Protein AF-A0A8J7ARJ3-F1 (afdb_monomer_lite)

Sequence (55 aa):
MLDSLSERLIQESLERISQLTLMMNAHRLSTIVRVDKVVMLEQGCIVEQGRLKSY

Foldseek 3Di:
DPDPVNLVVVVVVVVVPPPDDDDDDDPDCVSDPPDQKDFDDDPNDTPDIDGPDDD

Radius of gyration: 12.9 Å; chains: 1; bounding box: 30×22×24 Å

Secondary structure (DSSP, 8-state):
---HHHHHHHHHHHHT--SS------SSGGG--S-S-EEEEETTEEEEEE-----

Structure (mmCIF, N/CA/C/O backbone):
data_AF-A0A8J7ARJ3-F1
#
_entry.id   AF-A0A8J7ARJ3-F1
#
loop_
_atom_site.group_PDB
_atom_site.id
_atom_site.type_symbol
_atom_site.label_atom_id
_atom_site.label_alt_id
_atom_site.label_comp_id
_atom_site.label_asym_id
_atom_site.label_entity_id
_atom_site.label_seq_id
_atom_site.pdbx_PDB_ins_code
_atom_site.Cartn_x
_atom_site.Cartn_y
_atom_site.Cartn_z
_atom_site.occupancy
_atom_site.B_iso_or_equiv
_atom_site.auth_seq_id
_atom_site.auth_comp_id
_atom_site.auth_asym_id
_atom_site.auth_atom_id
_atom_site.pdbx_PDB_model_num
ATOM 1 N N . MET A 1 1 ? 4.699 14.374 -17.075 1.00 50.03 1 MET A N 1
ATOM 2 C CA . MET A 1 1 ? 4.838 13.028 -17.660 1.00 50.03 1 MET A CA 1
ATOM 3 C C . MET A 1 1 ? 6.110 12.461 -17.061 1.00 50.03 1 MET A C 1
ATOM 5 O O . MET A 1 1 ? 7.173 12.967 -17.384 1.00 50.03 1 MET A O 1
ATOM 9 N N . LEU A 1 2 ? 5.994 11.594 -16.051 1.00 52.75 2 LEU A N 1
ATOM 10 C CA . LEU A 1 2 ? 7.165 10.921 -15.484 1.00 52.75 2 LEU A CA 1
ATOM 11 C C . LEU A 1 2 ? 7.700 9.971 -16.556 1.00 52.75 2 LEU A C 1
ATOM 13 O O . LEU A 1 2 ? 6.920 9.285 -17.215 1.00 52.75 2 LEU A O 1
ATOM 17 N N . ASP A 1 3 ? 9.007 10.014 -16.775 1.00 77.88 3 ASP A N 1
ATOM 18 C CA . ASP A 1 3 ? 9.688 9.148 -17.726 1.00 77.88 3 ASP A CA 1
ATOM 19 C C . ASP A 1 3 ? 9.486 7.680 -17.307 1.00 77.88 3 ASP A C 1
ATOM 21 O O . ASP A 1 3 ? 9.574 7.353 -16.119 1.00 77.88 3 ASP A O 1
ATOM 25 N N . SER A 1 4 ? 9.174 6.786 -18.248 1.00 75.69 4 SER A N 1
ATOM 26 C CA . SER A 1 4 ? 8.824 5.388 -17.943 1.00 75.69 4 SER A CA 1
ATOM 27 C C . SER A 1 4 ? 9.952 4.627 -17.231 1.00 75.69 4 SER A C 1
ATOM 29 O O . SER A 1 4 ? 9.694 3.651 -16.523 1.00 75.69 4 SER A O 1
ATOM 31 N N . LEU A 1 5 ? 11.202 5.082 -17.382 1.00 80.38 5 LEU A N 1
ATOM 32 C CA . L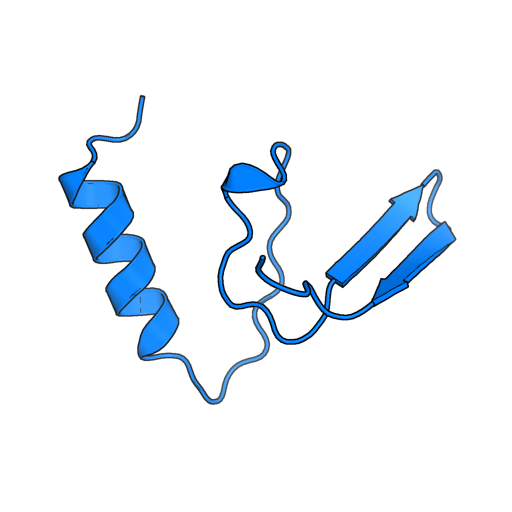EU A 1 5 ? 12.345 4.579 -16.622 1.00 80.38 5 LEU A CA 1
ATOM 33 C C . LEU A 1 5 ? 12.242 4.959 -15.137 1.00 80.38 5 LEU A C 1
ATOM 35 O O . LEU A 1 5 ? 12.442 4.116 -14.262 1.00 80.38 5 LEU A O 1
ATOM 39 N N . SER A 1 6 ? 11.900 6.218 -14.848 1.00 78.56 6 SER A N 1
ATOM 40 C CA . SER A 1 6 ? 11.722 6.709 -13.479 1.00 78.56 6 SER A CA 1
ATOM 41 C C . SER A 1 6 ? 10.573 5.993 -12.774 1.00 78.56 6 SER A C 1
ATOM 43 O O . SER A 1 6 ? 10.702 5.640 -11.605 1.00 78.56 6 SER A O 1
ATOM 45 N N . GLU A 1 7 ? 9.478 5.722 -13.485 1.00 77.56 7 GLU A N 1
ATOM 46 C CA . GLU A 1 7 ? 8.321 5.009 -12.931 1.00 77.56 7 GLU A CA 1
ATOM 47 C C . GLU A 1 7 ? 8.678 3.562 -12.546 1.00 77.56 7 GLU A C 1
ATOM 49 O O . GLU A 1 7 ? 8.372 3.132 -11.433 1.00 77.56 7 GLU A O 1
ATOM 54 N N . ARG A 1 8 ? 9.445 2.853 -13.392 1.00 78.81 8 ARG A N 1
ATOM 55 C CA . ARG A 1 8 ? 9.966 1.509 -13.076 1.00 78.81 8 ARG A CA 1
ATOM 56 C C . ARG A 1 8 ? 10.885 1.494 -11.859 1.00 78.81 8 ARG A C 1
ATOM 58 O O . ARG A 1 8 ? 10.727 0.633 -10.999 1.00 78.81 8 ARG A O 1
ATOM 65 N N . LEU A 1 9 ? 11.818 2.443 -11.761 1.00 80.44 9 LEU A N 1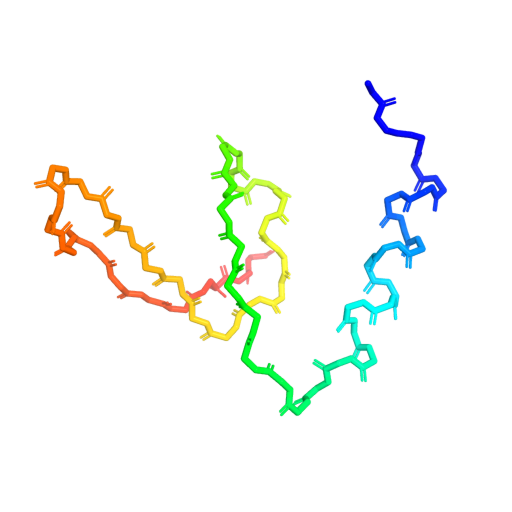
ATOM 66 C CA . LEU A 1 9 ? 12.752 2.521 -10.629 1.00 80.44 9 LEU A CA 1
ATOM 67 C C . LEU A 1 9 ? 12.030 2.780 -9.300 1.00 80.44 9 LEU A C 1
ATOM 69 O O . LEU A 1 9 ? 12.401 2.213 -8.267 1.00 80.44 9 LEU A O 1
ATOM 73 N N . ILE A 1 10 ? 10.980 3.606 -9.323 1.00 77.00 10 ILE A N 1
ATOM 74 C CA . ILE A 1 10 ? 10.116 3.828 -8.157 1.00 77.00 10 ILE A CA 1
ATOM 75 C C . ILE A 1 10 ? 9.409 2.519 -7.786 1.00 77.00 10 ILE A C 1
ATOM 77 O O . ILE A 1 10 ? 9.424 2.131 -6.619 1.00 77.00 10 ILE A O 1
ATOM 81 N N . GLN A 1 11 ? 8.862 1.800 -8.767 1.00 72.75 11 GLN A N 1
ATOM 82 C CA . GLN A 1 11 ? 8.177 0.527 -8.540 1.00 72.75 11 GLN A CA 1
ATOM 83 C C . GLN A 1 11 ? 9.100 -0.550 -7.948 1.00 72.75 11 GLN A C 1
ATOM 85 O O . GLN A 1 11 ? 8.753 -1.152 -6.935 1.00 72.75 11 GLN A O 1
ATOM 90 N N . GLU A 1 12 ? 10.311 -0.726 -8.482 1.00 79.56 12 GLU A N 1
ATOM 91 C CA . GLU A 1 12 ? 11.311 -1.664 -7.939 1.00 79.56 12 GLU A CA 1
ATOM 92 C C . GLU A 1 12 ? 11.786 -1.297 -6.524 1.00 79.56 12 GLU A C 1
ATOM 94 O O . GLU A 1 12 ? 12.217 -2.156 -5.747 1.00 79.56 12 GLU A O 1
ATOM 99 N N . SER A 1 13 ? 11.773 -0.008 -6.187 1.00 74.81 13 SER A N 1
ATOM 100 C CA . SER A 1 13 ? 12.129 0.459 -4.846 1.00 74.81 13 SER A CA 1
ATOM 101 C C . SER A 1 13 ? 11.006 0.169 -3.851 1.00 74.81 13 SER A C 1
ATOM 103 O O . SER A 1 13 ? 11.285 -0.286 -2.744 1.00 74.81 13 SER A O 1
ATOM 105 N N . LEU A 1 14 ? 9.746 0.353 -4.260 1.00 70.94 14 LEU A N 1
ATOM 106 C CA . LEU A 1 14 ? 8.572 0.005 -3.456 1.00 70.94 14 LEU A CA 1
ATOM 107 C C . LEU A 1 14 ? 8.454 -1.510 -3.228 1.00 70.94 14 LEU A C 1
ATOM 109 O O . LEU A 1 14 ? 8.127 -1.924 -2.122 1.00 70.94 14 LEU A O 1
ATOM 113 N N . GLU A 1 15 ? 8.797 -2.345 -4.214 1.00 70.81 15 GLU A N 1
ATOM 114 C CA . GLU A 1 15 ? 8.777 -3.814 -4.067 1.00 70.81 15 GLU A CA 1
ATOM 115 C C . GLU A 1 15 ? 9.759 -4.342 -3.014 1.00 70.81 15 GLU A C 1
ATOM 117 O O . GLU A 1 15 ? 9.507 -5.366 -2.378 1.00 70.81 15 GLU A O 1
ATOM 122 N N . ARG A 1 16 ? 10.869 -3.632 -2.785 1.00 65.75 16 ARG A N 1
ATOM 123 C CA . ARG A 1 16 ? 11.838 -3.973 -1.732 1.00 65.75 16 ARG A CA 1
ATOM 124 C C . ARG A 1 16 ? 11.349 -3.617 -0.329 1.00 65.75 16 ARG A C 1
ATOM 126 O O . ARG A 1 16 ? 11.905 -4.102 0.655 1.00 65.75 16 ARG A O 1
ATOM 133 N N . ILE A 1 17 ? 10.297 -2.811 -0.224 1.00 64.69 17 ILE A N 1
ATOM 134 C CA . ILE A 1 17 ? 9.681 -2.404 1.034 1.00 64.69 17 ILE A CA 1
ATOM 135 C C . ILE A 1 17 ? 8.529 -3.376 1.339 1.00 64.69 17 ILE A C 1
ATOM 137 O O . ILE A 1 17 ? 7.356 -3.038 1.243 1.00 64.69 17 ILE A O 1
ATOM 141 N N . SER A 1 18 ? 8.853 -4.622 1.691 1.00 56.66 18 SER A N 1
ATOM 142 C CA . SER A 1 18 ? 7.840 -5.653 1.990 1.00 56.66 18 SER A CA 1
ATOM 143 C C . SER A 1 18 ? 7.394 -5.688 3.458 1.00 56.66 18 SER A C 1
ATOM 145 O O . SER A 1 18 ? 6.454 -6.400 3.801 1.00 56.66 18 SER A O 1
ATOM 147 N N . GLN A 1 19 ? 8.052 -4.922 4.339 1.00 59.69 19 GLN A N 1
ATOM 148 C CA . GLN A 1 19 ? 7.772 -4.902 5.783 1.00 59.69 19 GLN A CA 1
ATOM 149 C C . GLN A 1 19 ? 7.280 -3.550 6.321 1.00 59.69 19 GLN A C 1
ATOM 151 O O . GLN A 1 19 ? 7.122 -3.405 7.532 1.00 59.69 19 GLN A O 1
ATOM 156 N N . LEU A 1 20 ? 7.025 -2.556 5.463 1.00 59.06 20 LEU A N 1
ATOM 157 C CA . LEU A 1 20 ? 6.474 -1.263 5.892 1.00 59.06 20 LEU A CA 1
ATOM 158 C C . LEU A 1 20 ? 5.034 -1.104 5.408 1.00 59.06 20 LEU A C 1
ATOM 160 O O . LEU A 1 20 ? 4.668 -1.550 4.325 1.00 59.06 20 LEU A O 1
ATOM 164 N N . THR A 1 21 ? 4.212 -0.431 6.212 1.00 61.91 21 THR A N 1
ATOM 165 C CA . THR A 1 21 ? 2.874 -0.013 5.781 1.00 61.91 21 THR A CA 1
ATOM 166 C C . THR A 1 21 ? 3.004 1.234 4.913 1.00 61.91 21 THR A C 1
ATOM 168 O O . THR A 1 21 ? 3.363 2.302 5.407 1.00 61.91 21 THR A O 1
ATOM 171 N N . LEU A 1 22 ? 2.708 1.099 3.622 1.00 65.38 22 LEU A N 1
ATOM 172 C CA . LEU A 1 22 ? 2.739 2.188 2.653 1.00 65.38 22 LEU A CA 1
ATOM 173 C C . LEU A 1 22 ? 1.319 2.729 2.433 1.00 65.38 22 LEU A C 1
ATOM 175 O O . LEU A 1 22 ? 0.450 2.018 1.933 1.00 65.38 22 LEU A O 1
ATOM 179 N N . MET A 1 23 ? 1.080 3.993 2.789 1.00 69.56 23 MET A N 1
ATOM 180 C CA . MET A 1 23 ? -0.146 4.708 2.418 1.00 69.56 23 MET A CA 1
ATOM 181 C C . MET A 1 23 ? 0.151 5.651 1.257 1.00 69.56 23 MET A C 1
ATOM 183 O O . MET A 1 23 ? 0.986 6.544 1.377 1.00 69.56 23 MET A O 1
ATOM 187 N N . MET A 1 24 ? -0.547 5.466 0.139 1.00 68.94 24 MET A N 1
ATOM 188 C CA . MET A 1 24 ? -0.428 6.322 -1.041 1.00 68.94 24 MET A CA 1
ATOM 189 C C . MET A 1 24 ? -1.785 6.929 -1.374 1.00 68.94 24 MET A C 1
ATOM 191 O O . MET A 1 24 ? -2.787 6.222 -1.451 1.00 68.94 24 MET A O 1
ATOM 195 N N . ASN A 1 25 ? -1.805 8.241 -1.601 1.00 68.38 25 ASN A N 1
ATOM 196 C CA . ASN A 1 25 ? -2.946 8.924 -2.194 1.00 68.38 25 ASN A CA 1
ATOM 197 C C . ASN A 1 25 ? -2.732 8.976 -3.713 1.00 68.38 25 ASN A C 1
ATOM 199 O O . ASN A 1 25 ? -1.710 9.486 -4.173 1.00 68.38 25 ASN A O 1
ATOM 203 N N . ALA A 1 26 ? -3.660 8.412 -4.482 1.00 66.62 26 ALA A N 1
ATOM 204 C CA . ALA A 1 26 ? -3.586 8.386 -5.935 1.00 66.62 26 ALA A CA 1
ATOM 205 C C . ALA A 1 26 ? -4.865 8.962 -6.542 1.00 66.62 26 ALA A C 1
ATOM 207 O O . ALA A 1 26 ? -5.969 8.535 -6.216 1.00 66.62 26 ALA A O 1
ATOM 208 N N . HIS A 1 27 ? -4.707 9.891 -7.485 1.00 72.38 27 HIS A N 1
ATOM 209 C CA . HIS A 1 27 ? -5.823 10.463 -8.246 1.00 72.38 27 HIS A CA 1
ATOM 210 C C . HIS A 1 27 ? -6.241 9.601 -9.447 1.00 72.38 27 HIS A C 1
ATOM 212 O O . HIS A 1 27 ? -7.277 9.844 -10.060 1.00 72.38 27 HIS A O 1
ATOM 218 N N . ARG A 1 28 ? -5.435 8.596 -9.810 1.00 67.56 28 ARG A N 1
ATOM 219 C CA . ARG A 1 28 ? -5.721 7.640 -10.886 1.00 67.56 28 ARG A CA 1
ATOM 220 C C . ARG A 1 28 ? -5.537 6.230 -10.345 1.00 67.56 28 ARG A C 1
ATOM 222 O O . ARG A 1 28 ? -4.445 5.887 -9.912 1.00 67.56 28 ARG A O 1
ATOM 229 N N . LEU A 1 29 ? -6.566 5.388 -10.436 1.00 64.12 29 LEU A N 1
ATOM 230 C CA . LEU A 1 29 ? -6.471 3.989 -9.993 1.00 64.12 29 LEU A CA 1
ATOM 231 C C . LEU A 1 29 ? -5.361 3.209 -10.718 1.00 64.12 29 LEU A C 1
ATOM 233 O O . LEU A 1 29 ? -4.780 2.300 -10.142 1.00 64.12 29 LEU A O 1
ATOM 237 N N . SER A 1 30 ? -5.027 3.595 -11.955 1.00 62.78 30 SER A N 1
ATOM 238 C CA . SER A 1 30 ? -3.989 2.949 -12.767 1.00 62.78 30 SER A CA 1
ATOM 239 C C . SER A 1 30 ? -2.579 3.033 -12.171 1.00 62.78 30 SER A C 1
ATOM 241 O O . SER A 1 30 ? -1.696 2.326 -12.640 1.00 62.78 30 SER A O 1
ATOM 243 N N . THR A 1 31 ? -2.344 3.902 -11.181 1.00 65.62 31 THR A N 1
ATOM 244 C CA . THR A 1 31 ? -1.055 3.989 -10.472 1.00 65.62 31 THR A CA 1
ATOM 245 C C 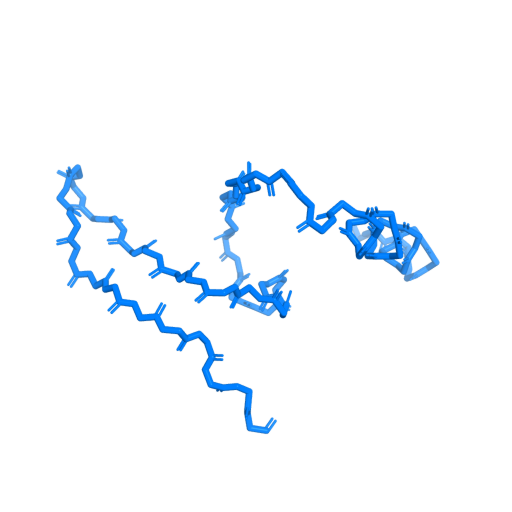. THR A 1 31 ? -1.011 3.111 -9.219 1.00 65.62 31 THR A C 1
ATOM 247 O O . THR A 1 31 ? 0.040 2.993 -8.596 1.00 65.62 31 THR A O 1
ATOM 250 N N . ILE A 1 32 ? -2.136 2.504 -8.825 1.00 68.56 32 ILE A N 1
ATOM 251 C CA . ILE A 1 32 ? -2.233 1.597 -7.681 1.00 68.56 32 ILE A CA 1
ATOM 252 C C . ILE A 1 32 ? -2.053 0.169 -8.206 1.00 68.56 32 ILE A C 1
ATOM 254 O O . ILE A 1 32 ? -2.974 -0.421 -8.764 1.00 68.56 32 ILE A O 1
ATOM 258 N N . VAL A 1 33 ? -0.855 -0.390 -8.049 1.00 65.81 33 VAL A N 1
ATOM 259 C CA . VAL A 1 33 ? -0.500 -1.732 -8.537 1.00 65.81 33 VAL A CA 1
ATOM 260 C C . VAL A 1 33 ? 0.130 -2.511 -7.383 1.00 65.81 33 VAL A C 1
ATOM 262 O O . VAL A 1 33 ? 0.956 -1.957 -6.667 1.00 65.81 33 VAL A O 1
ATOM 265 N N . ARG A 1 34 ? -0.257 -3.785 -7.198 1.00 66.75 34 ARG A N 1
ATOM 266 C CA . ARG A 1 34 ? 0.268 -4.688 -6.144 1.00 66.75 34 ARG A CA 1
ATOM 267 C C . ARG A 1 34 ? 0.094 -4.165 -4.704 1.00 66.75 34 ARG A C 1
ATOM 269 O O . ARG A 1 34 ? 1.020 -4.217 -3.907 1.00 66.75 34 ARG A O 1
ATOM 276 N N . VAL A 1 35 ? -1.101 -3.688 -4.354 1.00 67.69 35 VAL A N 1
ATOM 277 C CA . VAL A 1 35 ? -1.438 -3.305 -2.970 1.00 67.69 35 VAL A CA 1
ATOM 278 C C . VAL A 1 35 ? -2.275 -4.376 -2.274 1.00 67.69 35 VAL A C 1
ATOM 280 O O . VAL A 1 35 ? -3.230 -4.904 -2.847 1.00 67.69 35 VAL A O 1
ATOM 283 N N . ASP A 1 36 ? -1.959 -4.659 -1.010 1.00 72.00 36 ASP A N 1
ATOM 284 C CA . ASP A 1 36 ? -2.671 -5.666 -0.212 1.00 72.00 36 ASP A CA 1
ATOM 285 C C . ASP A 1 36 ? -4.077 -5.225 0.202 1.00 72.00 36 ASP A C 1
ATOM 287 O O . ASP A 1 36 ? -4.943 -6.064 0.468 1.00 72.00 36 ASP A O 1
ATOM 291 N N . LYS A 1 37 ? -4.309 -3.910 0.293 1.00 74.12 37 LYS A N 1
ATOM 292 C CA . LYS A 1 37 ? -5.573 -3.318 0.736 1.00 74.12 37 LYS A CA 1
ATOM 293 C C . LYS A 1 37 ? -5.761 -1.921 0.145 1.00 74.12 37 LYS A C 1
ATOM 295 O O . LYS A 1 37 ? -4.835 -1.118 0.138 1.00 74.12 37 LYS A O 1
ATOM 300 N N . VAL A 1 38 ? -6.975 -1.629 -0.302 1.00 78.56 38 VAL A N 1
ATOM 301 C CA . VAL A 1 38 ? -7.418 -0.321 -0.795 1.00 78.56 38 VAL A CA 1
A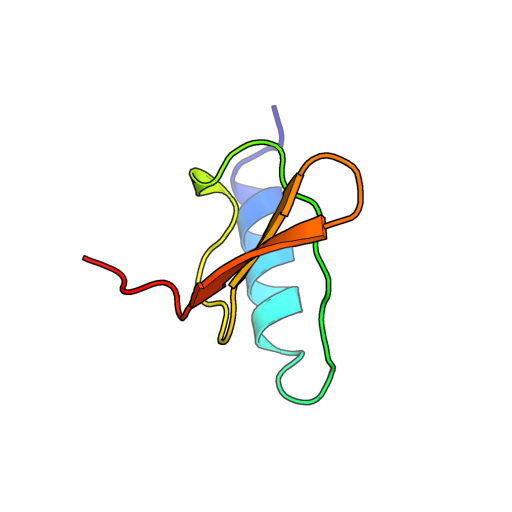TOM 302 C C . VAL A 1 38 ? -8.552 0.171 0.098 1.00 78.56 38 VAL A C 1
ATOM 304 O O . VAL A 1 38 ? -9.412 -0.616 0.503 1.00 78.56 38 VAL A O 1
ATOM 307 N N . VAL A 1 39 ? -8.536 1.463 0.422 1.00 80.62 39 VAL A N 1
ATOM 308 C CA . VAL A 1 39 ? -9.582 2.142 1.195 1.00 80.62 39 VAL A CA 1
ATOM 309 C 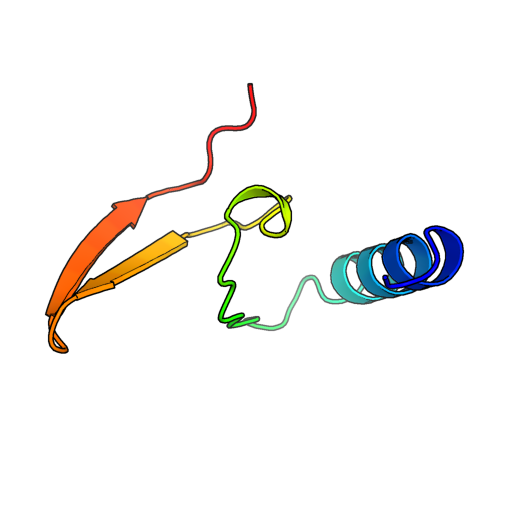C . VAL A 1 39 ? -9.985 3.408 0.452 1.00 80.62 39 VAL A C 1
ATOM 311 O O . VAL A 1 39 ? -9.131 4.217 0.097 1.00 80.62 39 VAL A O 1
ATOM 314 N N . MET A 1 40 ? -11.283 3.561 0.219 1.00 75.00 40 MET A N 1
ATOM 315 C CA . MET A 1 40 ? -11.895 4.706 -0.446 1.00 75.00 40 MET A CA 1
ATOM 316 C C . MET A 1 40 ? -12.516 5.608 0.620 1.00 75.00 40 MET A C 1
ATOM 318 O O . MET A 1 40 ? -13.284 5.147 1.469 1.00 75.00 40 MET A O 1
ATOM 322 N N . LEU A 1 41 ? -12.137 6.884 0.591 1.00 79.75 41 LEU A N 1
ATOM 323 C CA . LEU A 1 41 ? -12.591 7.908 1.524 1.00 79.75 41 LEU A CA 1
ATOM 324 C C . LEU A 1 41 ? -13.425 8.941 0.772 1.00 79.75 41 LEU A C 1
ATOM 326 O O . LEU A 1 41 ? -12.957 9.516 -0.208 1.00 79.75 41 LEU A O 1
ATOM 330 N N . GLU A 1 42 ? -14.616 9.228 1.281 1.00 78.75 42 GLU A N 1
ATOM 331 C CA . GLU A 1 42 ? -15.493 10.278 0.774 1.00 78.75 42 GLU A CA 1
ATOM 332 C C . GLU A 1 42 ? -16.047 11.079 1.955 1.00 78.75 42 GLU A C 1
ATOM 334 O O . GLU A 1 42 ? -16.536 10.513 2.930 1.00 78.75 42 GLU A O 1
ATOM 339 N N . GLN A 1 43 ? -15.910 12.409 1.907 1.00 86.38 43 GLN A N 1
ATOM 340 C CA . GLN A 1 43 ? -16.366 13.327 2.966 1.00 86.38 43 GLN A CA 1
ATOM 341 C C . GLN A 1 43 ? -15.870 12.968 4.386 1.00 86.38 43 GLN A C 1
ATOM 343 O O . GLN A 1 43 ? -16.546 13.215 5.378 1.00 86.38 43 GLN A O 1
ATOM 348 N N . GLY A 1 44 ? -14.671 12.386 4.495 1.00 85.44 44 GLY A N 1
ATOM 349 C CA . GLY A 1 44 ? -14.090 11.960 5.775 1.00 85.44 44 GLY A CA 1
ATOM 350 C C . GLY A 1 44 ? -14.585 10.600 6.285 1.00 85.44 44 GLY A C 1
ATOM 351 O O . GLY A 1 44 ? -14.125 10.147 7.331 1.00 85.44 44 GLY A O 1
ATOM 352 N N . CYS A 1 45 ? -15.459 9.924 5.540 1.00 79.56 45 CYS A N 1
ATOM 353 C CA . CYS A 1 45 ? -15.961 8.587 5.843 1.00 79.56 45 CYS A CA 1
ATOM 354 C C . CYS A 1 45 ? -15.322 7.540 4.921 1.00 79.56 45 CYS A C 1
ATOM 356 O O . CYS A 1 45 ? -15.086 7.795 3.741 1.00 79.56 45 CYS A O 1
ATOM 358 N N . ILE A 1 46 ? -15.065 6.338 5.446 1.00 85.94 46 ILE A N 1
ATOM 359 C CA . ILE A 1 46 ? -14.684 5.187 4.617 1.00 85.94 46 ILE A CA 1
ATOM 360 C C . ILE A 1 46 ? -15.945 4.679 3.925 1.00 85.94 46 ILE A C 1
ATOM 362 O O . ILE A 1 46 ? -16.849 4.184 4.596 1.00 85.94 46 ILE A O 1
ATOM 366 N N . VAL A 1 47 ? -15.989 4.791 2.600 1.00 89.12 47 VAL A N 1
ATOM 367 C CA . VAL A 1 47 ? -17.129 4.333 1.792 1.00 89.12 47 VAL A CA 1
ATOM 368 C C . VAL A 1 47 ? -16.887 2.968 1.154 1.00 89.12 47 VAL A C 1
ATOM 370 O O . VAL A 1 47 ? -17.842 2.247 0.887 1.00 89.12 47 VAL A O 1
ATOM 373 N N . GLU A 1 48 ? -15.625 2.555 0.982 1.00 81.06 48 GLU A N 1
ATOM 374 C CA . GLU A 1 48 ? -15.289 1.229 0.454 1.00 81.06 48 GLU A CA 1
ATOM 375 C C . GLU A 1 48 ? -13.926 0.731 0.967 1.00 81.06 48 GLU A C 1
ATOM 377 O O . GLU A 1 48 ? -12.993 1.505 1.202 1.00 81.06 48 GLU A O 1
ATOM 382 N N . GLN A 1 49 ? -13.805 -0.586 1.154 1.00 82.25 49 GLN A N 1
ATOM 383 C CA . GLN A 1 49 ? -12.567 -1.254 1.543 1.00 82.25 49 GLN A CA 1
ATOM 384 C C . GLN A 1 49 ? -12.473 -2.634 0.886 1.00 82.25 49 GLN A C 1
ATOM 386 O O . GLN A 1 49 ? -13.385 -3.448 1.008 1.00 82.25 49 GLN A O 1
ATOM 391 N N . GLY A 1 50 ? -11.339 -2.935 0.255 1.00 78.19 50 GLY A N 1
ATOM 392 C CA . GLY A 1 50 ? -11.148 -4.208 -0.440 1.00 78.19 50 GLY A CA 1
ATOM 393 C C . GLY A 1 50 ? -9.693 -4.511 -0.773 1.00 78.19 50 GLY A C 1
ATOM 394 O O . GLY A 1 50 ? -8.791 -3.744 -0.444 1.00 78.19 50 GLY A O 1
ATOM 395 N N . ARG A 1 51 ? -9.455 -5.652 -1.424 1.00 77.50 51 ARG A N 1
ATOM 396 C CA . ARG A 1 51 ? -8.172 -5.946 -2.080 1.00 77.50 51 ARG A CA 1
ATOM 397 C C . ARG A 1 51 ? -8.315 -5.665 -3.566 1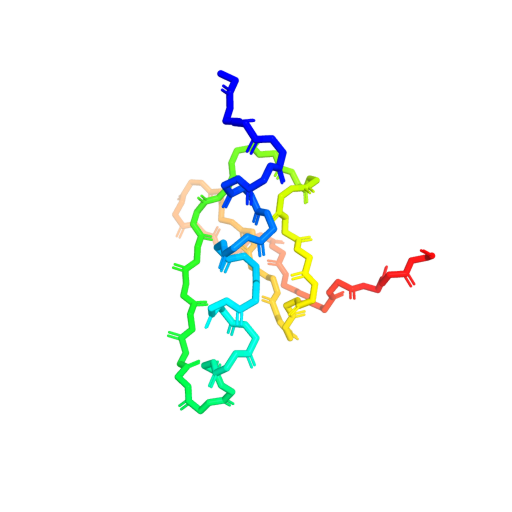.00 77.50 51 ARG A C 1
ATOM 399 O O . ARG A 1 51 ? -9.342 -6.023 -4.145 1.00 77.50 51 ARG A O 1
ATOM 406 N N . LEU A 1 52 ? -7.290 -5.085 -4.184 1.00 69.38 52 LEU A N 1
ATOM 407 C CA . LEU A 1 52 ? -7.262 -4.956 -5.635 1.00 69.38 52 LEU A CA 1
ATOM 408 C C . LEU A 1 52 ? -7.137 -6.368 -6.230 1.00 69.38 52 LEU A C 1
ATOM 410 O O . LEU A 1 52 ? -6.097 -7.012 -6.105 1.00 69.38 52 LEU A O 1
ATOM 414 N N . LYS A 1 53 ? -8.212 -6.886 -6.829 1.00 55.38 53 LYS A N 1
ATOM 415 C CA . LYS A 1 53 ? -8.138 -8.102 -7.644 1.00 55.38 53 LYS A CA 1
ATOM 416 C C . LYS A 1 53 ? -7.626 -7.691 -9.020 1.00 55.38 53 LYS A C 1
ATOM 418 O O . LYS A 1 53 ? -8.378 -7.114 -9.799 1.00 55.38 53 LYS A O 1
ATOM 423 N N . SER A 1 54 ? -6.348 -7.940 -9.288 1.00 53.47 54 SER A N 1
ATOM 424 C CA . SER A 1 54 ? -5.794 -7.812 -10.637 1.00 53.47 54 SER A CA 1
ATOM 425 C C . SER A 1 54 ? -6.514 -8.794 -11.571 1.00 53.47 54 SER A C 1
ATOM 427 O O . SER A 1 54 ? -6.573 -9.983 -11.253 1.00 53.47 54 SER A O 1
ATOM 429 N N . TYR A 1 55 ? -7.080 -8.286 -12.670 1.00 39.44 55 TYR A N 1
ATOM 430 C CA . TYR A 1 55 ? -7.485 -9.076 -13.840 1.00 39.44 55 TYR A CA 1
ATOM 431 C C . TYR A 1 55 ? -6.297 -9.248 -14.786 1.00 39.44 55 TYR A C 1
ATOM 433 O O . TYR A 1 55 ? -5.455 -8.320 -14.828 1.00 39.44 55 TYR A O 1
#

pLDDT: mean 71.05, std 9.97, range [39.44, 89.12]